Protein AF-H8MVR6-F1 (afdb_monomer_lite)

Structure (mmCIF, N/CA/C/O backbone):
data_AF-H8MVR6-F1
#
_entry.id   AF-H8MVR6-F1
#
loop_
_atom_site.group_PDB
_atom_site.id
_atom_site.type_symbol
_atom_site.label_atom_id
_atom_site.label_alt_id
_atom_site.label_comp_id
_atom_site.label_asym_id
_atom_site.label_entity_id
_atom_site.label_seq_id
_atom_site.pdbx_PDB_ins_code
_atom_site.Cartn_x
_atom_site.Cartn_y
_atom_site.Cartn_z
_atom_site.occupancy
_atom_site.B_iso_or_equiv
_atom_site.auth_seq_id
_atom_site.auth_comp_id
_atom_site.auth_asym_id
_atom_site.auth_atom_id
_atom_site.pdbx_PDB_model_num
ATOM 1 N N . MET A 1 1 ? 28.615 -10.828 -17.571 1.00 52.53 1 MET A N 1
ATOM 2 C CA . MET A 1 1 ? 27.612 -10.992 -18.644 1.00 52.53 1 MET A CA 1
ATOM 3 C C . MET A 1 1 ? 26.548 -9.931 -18.448 1.00 52.53 1 MET A C 1
ATOM 5 O O . MET A 1 1 ? 25.977 -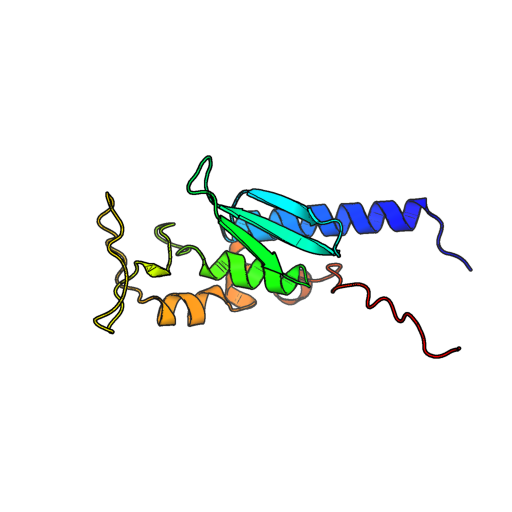9.884 -17.367 1.00 52.53 1 MET A O 1
ATOM 9 N N . ALA A 1 2 ? 26.355 -9.041 -19.424 1.00 63.47 2 ALA A N 1
ATOM 10 C CA . ALA A 1 2 ? 25.290 -8.044 -19.367 1.00 63.47 2 ALA A CA 1
ATOM 11 C C . ALA A 1 2 ? 23.937 -8.755 -19.479 1.00 63.47 2 ALA A C 1
ATOM 13 O O . ALA A 1 2 ? 23.758 -9.631 -20.324 1.00 63.47 2 ALA A O 1
ATOM 14 N N . GLU A 1 3 ? 23.006 -8.417 -18.598 1.00 71.94 3 GLU A N 1
ATOM 15 C CA . GLU A 1 3 ? 21.644 -8.917 -18.694 1.00 71.94 3 GLU A CA 1
ATOM 16 C C . GLU A 1 3 ? 20.993 -8.388 -19.975 1.00 71.94 3 GLU A C 1
ATOM 18 O O . GLU A 1 3 ? 21.086 -7.198 -20.273 1.00 71.94 3 GLU A O 1
ATOM 23 N N . SER A 1 4 ? 20.342 -9.258 -20.749 1.00 87.38 4 SER A N 1
ATOM 24 C CA . SER A 1 4 ? 19.655 -8.810 -21.960 1.00 87.38 4 SER A CA 1
ATOM 25 C C . SER A 1 4 ? 18.525 -7.842 -21.601 1.00 87.38 4 SER A C 1
ATOM 27 O O . SER A 1 4 ? 17.794 -8.086 -20.638 1.00 87.38 4 SER A O 1
ATOM 29 N N . ILE A 1 5 ? 18.296 -6.841 -22.446 1.00 85.00 5 ILE A N 1
ATOM 30 C CA . ILE A 1 5 ? 17.217 -5.852 -22.292 1.00 85.00 5 ILE A CA 1
ATOM 31 C C . ILE A 1 5 ? 15.841 -6.522 -22.099 1.00 85.00 5 ILE A C 1
ATOM 33 O O . ILE A 1 5 ? 15.040 -6.059 -21.294 1.00 85.00 5 ILE A O 1
ATOM 37 N N . TRP A 1 6 ? 15.583 -7.657 -22.756 1.00 85.25 6 TRP A N 1
ATOM 38 C CA . TRP A 1 6 ? 14.328 -8.408 -22.614 1.00 85.25 6 TRP A CA 1
ATOM 39 C C . TRP A 1 6 ? 14.090 -8.927 -21.192 1.00 85.25 6 TRP A C 1
ATOM 41 O O . TRP A 1 6 ? 13.056 -8.635 -20.603 1.00 85.25 6 TRP A O 1
ATOM 51 N N . HIS A 1 7 ? 15.087 -9.578 -20.586 1.00 85.88 7 HIS A N 1
ATOM 52 C CA . HIS A 1 7 ? 15.023 -9.989 -19.179 1.00 85.88 7 HIS A CA 1
ATOM 53 C C . HIS A 1 7 ? 14.815 -8.801 -18.224 1.00 85.88 7 HIS A C 1
ATOM 55 O O . HIS A 1 7 ? 14.102 -8.922 -17.226 1.00 85.88 7 HIS A O 1
ATOM 61 N N . GLN A 1 8 ? 15.385 -7.629 -18.524 1.00 84.50 8 GLN A N 1
ATOM 62 C CA . GLN A 1 8 ? 15.139 -6.429 -17.721 1.00 84.50 8 GLN A CA 1
ATOM 63 C C . GLN A 1 8 ? 13.677 -5.976 -17.821 1.00 84.50 8 GLN A C 1
ATOM 65 O O . GLN A 1 8 ? 13.044 -5.753 -16.787 1.00 84.50 8 GLN A O 1
ATOM 70 N N . LEU A 1 9 ? 13.130 -5.908 -19.039 1.00 86.75 9 LEU A N 1
ATOM 71 C CA . LEU A 1 9 ? 11.733 -5.544 -19.285 1.00 86.75 9 LEU A CA 1
ATOM 72 C C . LEU A 1 9 ? 10.760 -6.522 -18.619 1.00 86.75 9 LEU A C 1
ATOM 74 O O . LEU A 1 9 ? 9.850 -6.082 -17.916 1.00 86.75 9 LEU A O 1
ATOM 78 N N . ASP A 1 10 ? 10.983 -7.828 -18.759 1.00 88.12 10 ASP A N 1
ATOM 79 C CA . ASP A 1 10 ? 10.129 -8.860 -18.161 1.00 88.12 10 ASP A CA 1
ATOM 80 C C . ASP A 1 10 ? 10.062 -8.725 -16.638 1.00 88.12 10 ASP A C 1
ATOM 82 O O . ASP A 1 10 ? 8.986 -8.800 -16.038 1.00 88.12 10 ASP A O 1
ATOM 86 N N . ARG A 1 11 ? 11.199 -8.439 -15.991 1.00 86.38 11 ARG A N 1
ATOM 87 C CA . ARG A 1 11 ? 11.232 -8.188 -14.544 1.00 86.38 11 ARG A CA 1
ATOM 88 C C . ARG A 1 11 ? 10.481 -6.920 -14.156 1.00 86.38 11 ARG A C 1
ATOM 90 O O . ARG A 1 11 ? 9.734 -6.953 -13.182 1.00 86.38 11 ARG A O 1
ATOM 97 N N . MET A 1 12 ? 10.645 -5.824 -14.899 1.00 87.31 12 MET A N 1
ATOM 98 C CA . MET A 1 12 ? 9.922 -4.575 -14.626 1.00 87.31 12 MET A CA 1
ATOM 99 C C . MET A 1 12 ? 8.407 -4.762 -14.764 1.00 87.31 12 MET A C 1
ATOM 101 O O . MET A 1 12 ? 7.634 -4.249 -13.951 1.00 87.31 12 MET A O 1
ATOM 105 N N . VAL A 1 13 ? 7.969 -5.530 -15.765 1.00 90.50 13 VAL A N 1
ATOM 106 C CA . VAL A 1 13 ? 6.557 -5.881 -15.958 1.00 90.50 13 VAL A CA 1
ATOM 107 C C . VAL A 1 13 ? 6.055 -6.755 -14.809 1.00 90.50 13 VAL A C 1
ATOM 109 O O . VAL A 1 13 ? 4.993 -6.469 -14.249 1.00 90.50 13 VAL A O 1
ATOM 112 N N . ALA A 1 14 ? 6.814 -7.778 -14.412 1.00 91.00 14 ALA A N 1
ATOM 113 C CA . ALA A 1 14 ? 6.457 -8.645 -13.293 1.00 91.00 14 ALA A CA 1
ATOM 114 C C . ALA A 1 14 ? 6.315 -7.853 -11.982 1.00 91.00 14 ALA A C 1
ATOM 116 O O . ALA A 1 14 ? 5.320 -8.008 -11.268 1.00 91.00 14 ALA A O 1
ATOM 117 N N . GLU A 1 15 ? 7.253 -6.946 -11.702 1.00 91.50 15 GLU A N 1
ATOM 118 C CA . GLU A 1 15 ? 7.203 -6.051 -10.547 1.00 91.50 15 GLU A CA 1
ATOM 119 C C . GLU A 1 15 ? 5.960 -5.151 -10.595 1.00 91.50 15 GLU A C 1
ATOM 121 O O . GLU A 1 15 ? 5.188 -5.093 -9.634 1.00 91.50 15 GLU A O 1
ATOM 126 N N . TYR A 1 16 ? 5.705 -4.502 -11.734 1.00 92.75 16 TYR A N 1
ATOM 127 C CA . TYR A 1 16 ? 4.527 -3.659 -11.926 1.00 92.75 16 TYR A CA 1
ATOM 128 C C . TYR A 1 16 ? 3.222 -4.424 -11.658 1.00 92.75 16 TYR A C 1
ATOM 130 O O . TYR A 1 16 ? 2.338 -3.934 -10.946 1.00 92.75 16 TYR A O 1
ATOM 138 N N . LEU A 1 17 ? 3.083 -5.632 -12.216 1.00 94.06 17 LEU A N 1
ATOM 139 C CA . LEU A 1 17 ? 1.890 -6.465 -12.056 1.00 94.06 17 LEU A CA 1
ATOM 140 C C . LEU A 1 17 ? 1.717 -6.945 -10.614 1.00 94.06 17 LEU A C 1
ATOM 142 O O . LEU A 1 17 ? 0.592 -6.941 -10.098 1.00 94.06 17 LEU A O 1
ATOM 146 N N . LYS A 1 18 ? 2.814 -7.297 -9.939 1.00 93.88 18 LYS A N 1
ATOM 147 C CA . LYS A 1 18 ? 2.797 -7.673 -8.524 1.00 93.88 18 LYS A CA 1
ATOM 148 C C . LYS A 1 18 ? 2.310 -6.504 -7.671 1.00 93.88 18 LYS A C 1
ATOM 150 O O . LYS A 1 18 ? 1.309 -6.649 -6.975 1.00 93.88 18 LYS A O 1
ATOM 155 N N . VAL A 1 19 ? 2.915 -5.323 -7.798 1.00 94.38 19 VAL A N 1
ATOM 156 C CA . VAL A 1 19 ? 2.536 -4.122 -7.026 1.00 94.38 19 VAL A CA 1
ATOM 157 C C . VAL A 1 19 ? 1.081 -3.730 -7.280 1.00 94.38 19 VAL A C 1
ATOM 159 O O . VAL A 1 19 ? 0.330 -3.461 -6.342 1.00 94.38 19 VAL A O 1
ATOM 162 N N . LYS A 1 20 ? 0.636 -3.777 -8.541 1.00 95.62 20 LYS A N 1
ATOM 163 C CA . LYS A 1 20 ? -0.770 -3.558 -8.911 1.00 95.62 20 LYS A CA 1
ATOM 164 C C . LYS A 1 20 ? -1.717 -4.516 -8.187 1.00 95.62 20 LYS A C 1
ATOM 166 O O . LYS A 1 20 ? -2.800 -4.103 -7.771 1.00 95.62 20 LYS A O 1
ATOM 171 N N . THR A 1 21 ? -1.327 -5.782 -8.062 1.00 94.94 21 THR A N 1
ATOM 172 C CA . THR A 1 21 ? -2.113 -6.822 -7.386 1.00 94.94 21 THR A CA 1
ATOM 173 C C . THR A 1 21 ? -2.183 -6.563 -5.885 1.00 94.94 21 THR A C 1
ATOM 175 O O . THR A 1 21 ? -3.280 -6.547 -5.328 1.00 94.94 21 THR A O 1
ATOM 178 N N . LEU A 1 22 ? -1.051 -6.242 -5.251 1.00 95.00 22 LEU A N 1
ATOM 179 C CA . LEU A 1 22 ? -0.999 -5.909 -3.824 1.00 95.00 22 LEU A CA 1
ATOM 180 C C . LEU A 1 22 ? -1.845 -4.675 -3.489 1.00 95.00 22 LEU A C 1
ATOM 182 O O . LEU A 1 22 ? -2.638 -4.697 -2.552 1.00 95.00 22 LEU A O 1
ATOM 186 N N . LEU A 1 23 ? -1.756 -3.618 -4.302 1.00 95.00 23 LEU A N 1
ATOM 187 C CA . LEU A 1 23 ? -2.569 -2.414 -4.116 1.00 95.00 23 LEU A CA 1
ATOM 188 C C . LEU A 1 23 ? -4.067 -2.698 -4.254 1.00 95.00 23 LEU A C 1
ATOM 190 O O . LEU A 1 23 ? -4.866 -2.135 -3.511 1.00 95.00 23 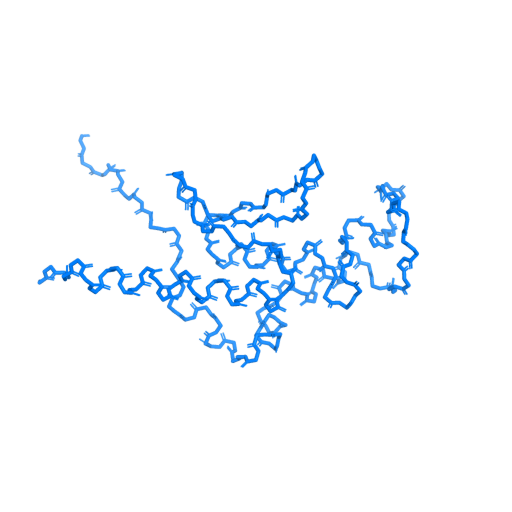LEU A O 1
ATOM 194 N N . ARG A 1 24 ? -4.472 -3.582 -5.171 1.00 93.00 24 ARG A N 1
ATOM 195 C CA . ARG A 1 24 ? -5.879 -3.998 -5.286 1.00 93.00 24 ARG A CA 1
ATOM 196 C C . ARG A 1 24 ? -6.345 -4.762 -4.048 1.00 93.00 24 ARG A C 1
ATOM 198 O O . ARG A 1 24 ? -7.422 -4.453 -3.539 1.00 93.00 24 ARG A O 1
ATOM 205 N N . ALA A 1 25 ? -5.533 -5.691 -3.546 1.00 92.94 25 ALA A N 1
ATOM 206 C CA . ALA A 1 25 ? -5.842 -6.498 -2.365 1.00 92.94 25 ALA A CA 1
ATOM 207 C C . ALA A 1 25 ? -6.144 -5.639 -1.120 1.00 92.94 25 ALA A C 1
ATOM 209 O O . ALA A 1 25 ? -7.115 -5.883 -0.395 1.00 92.94 25 ALA A O 1
ATOM 210 N N . VAL A 1 26 ? -5.373 -4.564 -0.927 1.00 92.38 26 VAL A N 1
ATOM 211 C CA . VAL A 1 26 ? -5.535 -3.630 0.201 1.00 92.38 26 VAL A CA 1
ATOM 212 C C . VAL A 1 26 ? -6.520 -2.484 -0.070 1.00 92.38 26 VAL A C 1
ATOM 214 O O . VAL A 1 26 ? -6.597 -1.542 0.710 1.00 92.38 26 VAL A O 1
ATOM 217 N N . ARG A 1 27 ? -7.281 -2.527 -1.177 1.00 86.88 27 ARG A N 1
ATOM 218 C CA . ARG A 1 27 ? -8.190 -1.441 -1.617 1.00 86.88 27 ARG A CA 1
ATOM 219 C C . ARG A 1 27 ? -7.474 -0.090 -1.797 1.00 86.88 27 ARG A C 1
ATOM 221 O O . ARG A 1 27 ? -8.075 0.977 -1.662 1.00 86.88 27 ARG A O 1
ATOM 228 N N . GLY A 1 28 ? -6.200 -0.144 -2.170 1.00 80.75 28 GLY A N 1
ATOM 229 C CA . GLY A 1 28 ? -5.244 0.954 -2.218 1.00 80.75 28 GLY A CA 1
ATOM 230 C C . GLY A 1 28 ? -5.412 1.960 -3.356 1.00 80.75 28 GLY A C 1
ATOM 231 O O . GLY A 1 28 ? -4.472 2.689 -3.624 1.00 80.75 28 GLY A O 1
ATOM 232 N N . GLY A 1 29 ? -6.568 2.034 -4.025 1.00 87.50 29 GLY A N 1
ATOM 233 C CA . GLY A 1 29 ? -6.832 2.995 -5.106 1.00 87.50 29 GLY A CA 1
ATOM 234 C C . GLY A 1 29 ? -6.401 2.525 -6.504 1.00 87.50 29 GLY A C 1
ATOM 235 O O . GLY A 1 29 ? -6.111 1.351 -6.738 1.00 87.50 29 GLY A O 1
ATOM 236 N N . ARG A 1 30 ? -6.413 3.438 -7.486 1.00 92.12 30 ARG A N 1
ATOM 237 C CA . ARG A 1 30 ? -6.055 3.138 -8.883 1.00 92.12 30 ARG A CA 1
ATOM 238 C C . ARG A 1 30 ? -4.556 3.298 -9.083 1.00 92.12 30 ARG A C 1
ATOM 240 O O . ARG A 1 30 ? -4.068 4.424 -9.181 1.00 92.12 30 ARG A O 1
ATOM 247 N N . PHE A 1 31 ? -3.843 2.177 -9.156 1.00 95.62 31 PHE A N 1
ATOM 248 C CA . PHE A 1 31 ? -2.398 2.157 -9.373 1.00 95.62 31 PHE A CA 1
ATOM 249 C C . PHE A 1 31 ? -2.010 2.774 -10.725 1.00 95.62 31 PHE A C 1
ATOM 251 O O . PHE A 1 31 ? -2.691 2.546 -11.731 1.00 95.62 31 PHE A O 1
ATOM 258 N N . ARG A 1 32 ? -0.936 3.574 -10.742 1.00 94.00 32 ARG A N 1
ATOM 259 C CA . ARG A 1 32 ? -0.511 4.350 -11.915 1.00 94.00 32 ARG A CA 1
ATOM 260 C C . ARG A 1 32 ? 0.926 4.093 -12.371 1.00 94.00 32 ARG A C 1
ATOM 262 O O . ARG A 1 32 ? 1.306 4.635 -13.401 1.00 94.00 32 ARG A O 1
ATOM 269 N N . GLY A 1 33 ? 1.688 3.248 -11.681 1.00 91.75 33 GLY A N 1
ATOM 270 C CA . GLY A 1 33 ? 3.082 2.966 -12.035 1.00 91.75 33 GLY A CA 1
ATOM 271 C C . GLY A 1 33 ? 4.082 3.829 -11.271 1.00 91.75 33 GLY A C 1
ATOM 272 O O . GLY A 1 33 ? 3.825 4.235 -10.135 1.00 91.75 33 GLY A O 1
ATOM 273 N N . ARG A 1 34 ? 5.216 4.099 -11.922 1.00 90.31 34 ARG A N 1
ATOM 274 C CA . ARG A 1 34 ? 6.252 5.039 -11.476 1.00 90.31 34 ARG A CA 1
ATOM 275 C C . ARG A 1 34 ? 6.093 6.380 -12.202 1.00 90.31 34 ARG A C 1
ATOM 277 O O . ARG A 1 34 ? 5.680 6.417 -13.360 1.00 90.31 34 ARG A O 1
ATOM 284 N N . LYS A 1 35 ? 6.381 7.482 -11.515 1.00 89.06 35 LYS A N 1
ATOM 285 C CA . LYS A 1 35 ? 6.529 8.820 -12.106 1.00 89.06 35 LYS A CA 1
ATOM 286 C C . LYS A 1 35 ? 7.933 8.986 -12.715 1.00 89.06 35 LYS A C 1
ATOM 288 O O . LYS A 1 35 ? 8.820 8.205 -12.379 1.00 89.06 35 LYS A O 1
ATOM 293 N N . PRO A 1 36 ? 8.164 10.025 -13.547 1.00 86.12 36 PRO A N 1
ATOM 294 C CA . PRO A 1 36 ? 9.493 10.324 -14.093 1.00 86.12 36 PRO A CA 1
ATOM 295 C C . PRO A 1 36 ? 10.577 10.526 -13.026 1.00 86.12 36 PRO A C 1
ATOM 297 O O . PRO A 1 36 ? 11.729 10.198 -13.254 1.00 86.12 36 PRO A O 1
ATOM 300 N N . ASN A 1 37 ? 10.201 10.998 -11.834 1.00 85.25 37 ASN A N 1
ATOM 301 C CA . ASN A 1 37 ? 11.100 11.151 -10.686 1.00 85.25 37 ASN A CA 1
ATOM 302 C C . ASN A 1 37 ? 11.358 9.838 -9.914 1.00 85.25 37 ASN A C 1
ATOM 304 O O . ASN A 1 37 ? 11.736 9.880 -8.748 1.00 85.25 37 ASN A O 1
ATOM 308 N N . GLY A 1 38 ? 11.043 8.683 -10.502 1.00 86.19 38 GLY A N 1
ATOM 309 C CA . GLY A 1 38 ? 11.235 7.362 -9.901 1.00 86.19 38 GLY A CA 1
ATOM 310 C C . GLY A 1 38 ? 10.182 6.942 -8.869 1.00 86.19 38 GLY A C 1
ATOM 311 O O . GLY A 1 38 ? 10.063 5.749 -8.590 1.00 86.19 38 GLY A O 1
ATOM 312 N N . LYS A 1 39 ? 9.362 7.865 -8.342 1.00 91.56 39 LYS A N 1
ATOM 313 C CA . LYS A 1 39 ? 8.400 7.549 -7.272 1.00 91.56 39 LYS A CA 1
ATOM 314 C C . LYS A 1 39 ? 7.246 6.683 -7.764 1.00 91.56 39 LYS A C 1
ATOM 316 O O . LYS A 1 39 ? 6.611 6.976 -8.780 1.00 91.56 39 LYS A O 1
ATOM 321 N N . TRP A 1 40 ? 6.906 5.660 -6.991 1.00 94.12 40 TRP A N 1
ATOM 322 C CA . TRP A 1 40 ? 5.697 4.868 -7.183 1.00 94.12 40 TRP A CA 1
ATOM 323 C C . TRP A 1 40 ? 4.480 5.660 -6.733 1.00 94.12 40 TRP A C 1
ATOM 325 O O . TRP A 1 40 ? 4.541 6.398 -5.748 1.00 94.12 40 TRP A O 1
ATOM 335 N N . TRP A 1 41 ? 3.358 5.511 -7.440 1.00 95.25 41 TRP A N 1
ATOM 336 C CA . TRP A 1 41 ? 2.163 6.253 -7.065 1.00 95.25 41 TRP A CA 1
ATOM 337 C C . TRP A 1 41 ? 0.839 5.559 -7.349 1.00 95.25 41 TRP A C 1
ATOM 339 O O . TRP A 1 41 ? 0.672 4.746 -8.267 1.00 95.25 41 TRP A O 1
ATOM 349 N N . VAL A 1 42 ? -0.139 5.937 -6.533 1.00 95.62 42 VAL A N 1
ATOM 350 C CA . VAL A 1 42 ? -1.517 5.482 -6.629 1.00 95.62 42 VAL A CA 1
ATOM 351 C C . VAL A 1 42 ? -2.472 6.653 -6.450 1.00 95.62 42 VAL A C 1
ATOM 353 O O . VAL A 1 42 ? -2.226 7.547 -5.644 1.00 95.62 42 VAL A O 1
ATOM 356 N N . ARG A 1 43 ? -3.563 6.655 -7.219 1.00 93.19 43 ARG A N 1
ATOM 357 C CA . ARG A 1 43 ? -4.584 7.704 -7.163 1.00 93.19 43 ARG A CA 1
ATOM 358 C C . ARG A 1 43 ? -5.837 7.206 -6.459 1.00 93.19 43 ARG A C 1
ATOM 360 O O . ARG A 1 43 ? -6.437 6.214 -6.881 1.00 93.19 43 ARG A O 1
ATOM 367 N N . PHE A 1 44 ? -6.282 7.941 -5.451 1.00 88.75 44 PHE A N 1
ATOM 368 C CA . PHE A 1 44 ? -7.568 7.745 -4.797 1.00 88.75 44 PHE A CA 1
ATOM 369 C C . PHE A 1 44 ? -8.592 8.757 -5.298 1.00 88.75 44 PHE A C 1
ATOM 371 O O . PHE A 1 44 ? -8.342 9.957 -5.284 1.00 88.75 44 PHE A O 1
ATOM 378 N N . GLY A 1 45 ? -9.771 8.270 -5.686 1.00 83.94 45 GLY A N 1
ATOM 379 C CA . GLY A 1 45 ? -10.862 9.115 -6.174 1.00 83.94 45 GLY A CA 1
ATOM 380 C C . GLY A 1 45 ? -10.680 9.593 -7.618 1.00 83.94 45 GLY A C 1
ATOM 381 O O . GLY A 1 45 ? -9.839 9.095 -8.371 1.00 83.94 45 GLY A O 1
ATOM 382 N N . SER A 1 46 ? -11.521 10.548 -8.005 1.00 81.31 46 SER A N 1
ATOM 383 C CA . SER A 1 46 ? -11.600 11.126 -9.347 1.00 81.31 46 SER A CA 1
ATOM 384 C C . SER A 1 46 ? -11.886 12.628 -9.277 1.00 81.31 46 SER A C 1
ATOM 386 O O . SER A 1 46 ? -12.449 13.116 -8.298 1.00 81.31 46 SER A O 1
ATOM 388 N N . GLY A 1 47 ? -11.521 13.359 -10.332 1.00 82.12 47 GLY A N 1
ATOM 389 C CA . GLY A 1 47 ? -11.780 14.797 -10.435 1.00 82.12 47 GLY A CA 1
ATOM 390 C C . GLY A 1 47 ? -10.970 15.634 -9.440 1.00 82.12 47 GLY A C 1
ATOM 391 O O . GLY A 1 47 ? -9.836 15.292 -9.112 1.00 82.12 47 GLY A O 1
ATOM 392 N N . ARG A 1 48 ? -11.562 16.737 -8.965 1.00 76.69 48 ARG A N 1
ATOM 393 C CA . ARG A 1 48 ? -10.900 17.741 -8.106 1.00 76.69 48 ARG A CA 1
ATOM 394 C C . ARG A 1 48 ? -10.540 17.238 -6.702 1.00 76.69 48 ARG A C 1
ATOM 396 O O . ARG A 1 48 ? -9.685 17.824 -6.060 1.00 76.69 48 ARG A O 1
ATOM 403 N N . MET A 1 49 ? -11.161 16.149 -6.249 1.00 76.88 49 MET A N 1
ATOM 404 C CA . MET A 1 49 ? -10.928 15.553 -4.924 1.00 76.88 49 MET A CA 1
ATOM 405 C C . MET A 1 49 ? -9.961 14.361 -4.976 1.00 76.88 49 MET A C 1
ATOM 407 O O . MET A 1 49 ? -9.868 13.593 -4.013 1.00 76.88 49 MET A O 1
ATOM 411 N N . ALA A 1 50 ? -9.298 14.150 -6.119 1.00 84.06 50 ALA A N 1
ATOM 412 C CA . ALA A 1 50 ? -8.337 13.073 -6.273 1.00 84.06 50 ALA A CA 1
ATOM 413 C C . ALA A 1 50 ? -7.085 13.339 -5.428 1.00 84.06 50 ALA A C 1
ATOM 415 O O . ALA A 1 50 ? -6.535 14.436 -5.447 1.00 84.06 50 ALA A O 1
ATOM 416 N N . VAL A 1 51 ? -6.624 12.310 -4.720 1.00 88.44 51 VAL A N 1
ATOM 417 C CA . VAL A 1 51 ? -5.397 12.361 -3.917 1.00 88.44 51 VAL A CA 1
ATOM 418 C C . VAL A 1 51 ? -4.411 11.352 -4.478 1.00 88.44 51 VAL A C 1
ATOM 420 O O . VAL A 1 51 ? -4.748 10.177 -4.644 1.00 88.44 51 VAL A O 1
ATOM 423 N N . ASP A 1 52 ? -3.197 11.814 -4.759 1.00 92.56 52 ASP A N 1
ATOM 424 C CA . ASP A 1 52 ? -2.099 10.970 -5.215 1.00 92.56 52 ASP A CA 1
ATOM 425 C C . ASP A 1 52 ? -1.202 10.635 -4.018 1.00 92.56 52 ASP A C 1
ATOM 427 O O . ASP A 1 52 ? -0.613 11.528 -3.412 1.00 92.56 52 ASP A O 1
ATOM 431 N N . LEU A 1 53 ? -1.090 9.349 -3.677 1.00 92.88 53 LEU A N 1
ATOM 432 C CA . LEU A 1 53 ? -0.074 8.881 -2.736 1.00 92.88 53 LEU A CA 1
ATOM 433 C C . LEU A 1 53 ? 1.186 8.515 -3.508 1.00 92.88 53 LEU A C 1
ATOM 435 O O . LEU A 1 53 ? 1.120 7.806 -4.513 1.00 92.88 53 LEU A O 1
ATOM 439 N N . LEU A 1 54 ? 2.316 9.002 -3.010 1.00 93.56 54 LEU A N 1
ATOM 440 C CA . LEU A 1 54 ? 3.647 8.804 -3.567 1.00 93.56 54 LEU A CA 1
ATOM 441 C C . LEU A 1 54 ? 4.498 8.039 -2.553 1.00 93.56 54 LEU A C 1
ATOM 443 O O . LEU A 1 54 ? 4.360 8.254 -1.346 1.00 93.56 54 LEU A O 1
ATOM 447 N N . ALA A 1 55 ? 5.380 7.180 -3.040 1.00 92.94 55 ALA A N 1
ATOM 448 C CA . ALA A 1 55 ? 6.376 6.499 -2.226 1.00 92.94 55 ALA A CA 1
ATOM 449 C C . ALA A 1 55 ? 7.632 6.215 -3.049 1.00 92.94 55 ALA A C 1
ATOM 451 O O . ALA A 1 55 ? 7.562 6.095 -4.276 1.00 92.94 55 ALA A O 1
ATOM 452 N N . ASP A 1 56 ? 8.765 6.103 -2.368 1.00 90.94 56 ASP A N 1
ATOM 453 C CA . ASP A 1 56 ? 10.046 5.868 -3.031 1.00 90.94 56 ASP A CA 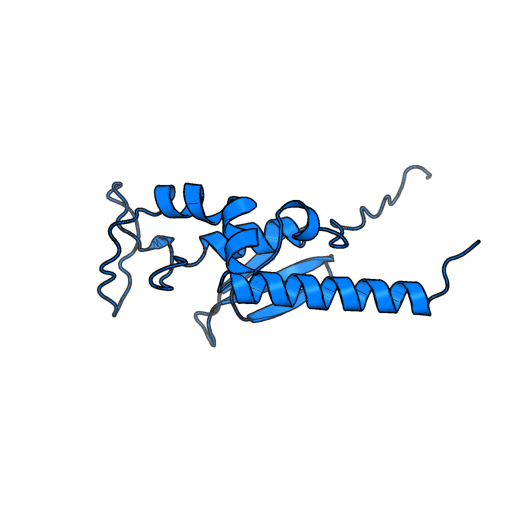1
ATOM 454 C C . ASP A 1 56 ? 10.222 4.378 -3.341 1.00 90.94 56 ASP A C 1
ATOM 456 O O . ASP A 1 56 ? 10.800 4.018 -4.365 1.00 90.94 56 ASP A O 1
ATOM 460 N N . SER A 1 57 ? 9.613 3.505 -2.531 1.00 90.88 57 SER A N 1
ATOM 461 C CA . SER A 1 57 ? 9.548 2.067 -2.789 1.00 90.88 57 SER A CA 1
ATOM 462 C C . SER A 1 57 ? 8.116 1.569 -3.044 1.00 90.88 57 SER A C 1
ATOM 464 O O . SER A 1 57 ? 7.142 2.132 -2.529 1.00 90.88 57 SER A O 1
ATOM 466 N N . PRO A 1 58 ? 7.959 0.475 -3.809 1.00 91.56 58 PRO A N 1
ATOM 467 C CA . PRO A 1 58 ? 6.656 -0.147 -3.995 1.00 91.56 58 PRO A CA 1
ATOM 468 C C . PRO A 1 58 ? 6.098 -0.749 -2.698 1.00 91.56 58 PRO A C 1
ATOM 470 O O . PRO A 1 58 ? 4.887 -0.711 -2.488 1.00 91.56 58 PRO A O 1
ATOM 473 N N . GLU A 1 59 ? 6.954 -1.259 -1.806 1.00 93.12 59 GLU A N 1
ATOM 474 C CA . GLU A 1 59 ? 6.537 -1.733 -0.480 1.00 93.12 59 GLU A CA 1
ATOM 475 C C . GLU A 1 59 ? 5.921 -0.599 0.348 1.00 93.12 59 GLU A C 1
ATOM 477 O O . GLU A 1 59 ? 4.802 -0.721 0.853 1.00 93.12 59 GLU A O 1
ATOM 482 N N . GLU A 1 60 ? 6.622 0.529 0.447 1.00 93.44 60 GLU A N 1
ATOM 483 C CA . GLU A 1 60 ? 6.134 1.709 1.155 1.00 93.44 60 GLU A CA 1
ATOM 484 C C . GLU A 1 60 ? 4.822 2.217 0.544 1.00 93.44 60 GLU A C 1
ATOM 486 O O . GLU A 1 60 ? 3.899 2.568 1.284 1.00 93.44 60 GLU A O 1
ATOM 491 N N . LEU A 1 61 ? 4.691 2.190 -0.791 1.00 95.00 61 LEU A N 1
ATOM 492 C CA . LEU A 1 61 ? 3.438 2.547 -1.456 1.00 95.00 61 LEU A CA 1
ATOM 493 C C . LEU A 1 61 ? 2.286 1.657 -0.982 1.00 95.00 61 LEU A C 1
ATOM 495 O O . LEU A 1 61 ? 1.219 2.172 -0.648 1.00 95.00 61 LEU A O 1
ATOM 499 N N . VAL A 1 62 ? 2.490 0.336 -0.952 1.00 94.81 62 VAL A N 1
ATOM 500 C CA . VAL A 1 62 ? 1.466 -0.626 -0.521 1.00 94.81 62 VAL A CA 1
ATOM 501 C C . VAL A 1 62 ? 1.091 -0.391 0.939 1.00 94.81 62 VAL A C 1
ATOM 503 O O . VAL A 1 62 ? -0.100 -0.328 1.237 1.00 94.81 62 VAL A O 1
ATOM 506 N N . ARG A 1 63 ? 2.063 -0.179 1.834 1.00 94.38 63 ARG A N 1
ATOM 507 C CA . ARG A 1 63 ? 1.796 0.096 3.257 1.00 94.38 63 ARG A CA 1
ATOM 508 C C . ARG A 1 63 ? 1.024 1.403 3.458 1.00 94.38 63 ARG A C 1
ATOM 510 O O . ARG A 1 63 ? 0.022 1.416 4.171 1.00 94.38 63 ARG A O 1
ATOM 517 N N . ARG A 1 64 ? 1.423 2.491 2.785 1.00 93.69 64 ARG A N 1
ATOM 518 C CA . ARG A 1 64 ? 0.710 3.784 2.829 1.00 93.69 64 ARG A CA 1
ATOM 519 C C . ARG A 1 64 ? -0.710 3.665 2.285 1.00 93.69 64 ARG A C 1
ATOM 521 O O . ARG A 1 64 ? -1.651 4.184 2.881 1.00 93.69 64 ARG A O 1
ATOM 528 N N . ALA A 1 65 ? -0.878 2.963 1.167 1.00 93.38 65 ALA A N 1
ATOM 529 C CA . ALA A 1 65 ? -2.182 2.749 0.557 1.00 93.38 65 ALA A CA 1
ATOM 530 C C . ALA A 1 65 ? -3.089 1.866 1.428 1.00 93.38 65 ALA A C 1
ATOM 532 O O . ALA A 1 65 ? -4.284 2.148 1.528 1.00 93.38 65 ALA A O 1
ATOM 533 N N . ALA A 1 66 ? -2.522 0.850 2.089 1.00 93.44 66 ALA A N 1
ATOM 534 C CA . ALA A 1 66 ? -3.239 -0.051 2.983 1.00 93.44 66 ALA A CA 1
ATOM 535 C C . ALA A 1 66 ? -3.865 0.684 4.166 1.00 93.44 66 ALA A C 1
ATOM 537 O O . ALA A 1 66 ? -4.964 0.331 4.561 1.00 93.44 66 ALA A O 1
ATOM 538 N N . VAL A 1 67 ? -3.220 1.721 4.706 1.00 92.06 67 VAL A N 1
ATOM 539 C CA . VAL A 1 67 ? -3.757 2.499 5.838 1.00 92.06 67 VAL A CA 1
ATOM 540 C C . VAL A 1 67 ? -4.521 3.754 5.416 1.00 92.06 67 VAL A C 1
ATOM 542 O O . VAL A 1 67 ? -5.060 4.451 6.270 1.00 92.06 67 VAL A O 1
ATOM 545 N N . TYR A 1 68 ? -4.593 4.074 4.121 1.00 89.00 68 TYR A N 1
ATOM 546 C CA . TYR A 1 68 ? -5.336 5.246 3.643 1.00 89.00 68 TYR A CA 1
ATOM 547 C C . TYR A 1 68 ? -6.854 5.038 3.714 1.00 89.00 68 TYR A C 1
ATOM 549 O O . TYR A 1 68 ? -7.617 5.982 3.945 1.00 89.00 68 TYR A O 1
ATOM 557 N N . ARG A 1 69 ? -7.306 3.790 3.538 1.00 85.25 69 ARG A N 1
ATOM 558 C CA . ARG A 1 69 ? -8.706 3.388 3.709 1.00 85.25 69 ARG A CA 1
ATOM 559 C C . ARG A 1 69 ? -8.833 2.260 4.716 1.00 85.25 69 ARG A C 1
ATOM 561 O O . ARG A 1 69 ? -7.998 1.364 4.761 1.00 85.25 69 ARG A O 1
ATOM 568 N N . CYS A 1 70 ? -9.905 2.274 5.495 1.00 83.12 70 CYS A N 1
ATOM 569 C CA . CYS A 1 70 ? -10.247 1.142 6.338 1.00 83.12 70 CYS A CA 1
ATOM 570 C C . CYS A 1 70 ? -10.508 -0.088 5.458 1.00 83.12 70 CYS A C 1
ATOM 572 O O . CYS A 1 70 ? -11.268 -0.029 4.490 1.00 83.12 70 CYS A O 1
ATOM 574 N N . GLY A 1 71 ? -9.871 -1.205 5.786 1.00 79.81 71 GLY A N 1
ATOM 575 C CA . GLY A 1 71 ? -9.999 -2.467 5.068 1.00 79.81 71 GLY A CA 1
ATOM 576 C C . GLY A 1 71 ? -11.395 -3.073 5.189 1.00 79.81 71 GLY A C 1
ATOM 577 O O . GLY A 1 71 ? -11.833 -3.760 4.268 1.00 79.81 71 GLY A O 1
ATOM 578 N N . GLU A 1 72 ? -12.107 -2.754 6.271 1.00 80.94 72 GLU A N 1
ATOM 579 C CA . GLU A 1 72 ? -13.464 -3.225 6.556 1.00 80.94 72 GLU A CA 1
ATOM 580 C C . GLU A 1 72 ? -14.499 -2.358 5.820 1.00 80.94 72 GLU A C 1
ATOM 582 O O . GLU A 1 72 ? -15.077 -2.792 4.822 1.00 80.94 72 GLU A O 1
ATOM 587 N N . CYS A 1 73 ? -14.678 -1.093 6.216 1.00 76.38 73 CYS A N 1
ATOM 588 C CA . CYS A 1 73 ? -15.721 -0.234 5.638 1.00 76.38 73 CYS A CA 1
ATOM 589 C C . CYS A 1 73 ? -15.310 0.515 4.355 1.00 76.38 73 CYS A C 1
ATOM 591 O O . CYS A 1 73 ? -16.165 1.000 3.621 1.00 76.38 73 CYS A O 1
ATOM 593 N N . GLY A 1 74 ? -14.016 0.610 4.031 1.00 76.94 74 GLY A N 1
ATOM 594 C CA . GLY A 1 74 ? -13.529 1.297 2.827 1.00 76.94 74 GLY A CA 1
ATOM 595 C C . GLY A 1 74 ? -13.457 2.828 2.918 1.00 76.94 74 GLY A C 1
ATOM 596 O O . GLY A 1 74 ? -13.068 3.465 1.934 1.00 76.94 74 GLY A O 1
ATOM 597 N N . HIS A 1 75 ? -13.796 3.428 4.063 1.00 79.12 75 HIS A N 1
ATOM 598 C CA . HIS A 1 75 ? -13.708 4.876 4.280 1.00 79.12 75 HIS A CA 1
ATOM 599 C C . HIS A 1 75 ? -12.281 5.362 4.495 1.00 79.12 75 HIS A C 1
ATOM 601 O O . HIS A 1 75 ? -11.399 4.590 4.865 1.00 79.12 75 HIS A O 1
ATOM 607 N N . LYS A 1 76 ? -12.056 6.662 4.264 1.00 80.50 76 LYS A N 1
ATOM 608 C CA . LYS A 1 76 ? -10.775 7.306 4.569 1.00 80.50 76 LYS A CA 1
ATOM 609 C C . LYS A 1 76 ? -10.509 7.209 6.068 1.00 80.50 76 LYS A C 1
ATOM 611 O O . LYS A 1 76 ? -11.356 7.586 6.872 1.00 80.50 76 LYS A O 1
ATOM 616 N N . THR A 1 77 ? -9.324 6.741 6.436 1.00 77.31 77 THR A N 1
ATOM 617 C CA . THR A 1 77 ? -8.968 6.504 7.843 1.00 77.31 77 THR A CA 1
ATOM 618 C C . THR A 1 77 ? -8.856 7.782 8.663 1.00 77.31 77 THR A C 1
ATOM 620 O O . THR A 1 77 ? -9.134 7.743 9.854 1.00 77.31 77 THR A O 1
ATOM 623 N N . GLN A 1 78 ? -8.551 8.915 8.023 1.00 71.31 78 GLN A N 1
ATOM 624 C CA . GLN A 1 78 ? -8.553 10.247 8.646 1.00 71.31 78 GLN A CA 1
ATOM 625 C C . GLN A 1 78 ? -9.899 10.613 9.295 1.00 71.31 78 GLN A C 1
ATOM 627 O O . GLN A 1 78 ? -9.915 11.378 10.243 1.00 71.31 78 GLN A O 1
ATOM 632 N N . GLY A 1 79 ? -11.021 10.059 8.817 1.00 59.97 79 GLY A N 1
ATOM 633 C CA . GLY A 1 79 ? -12.347 10.323 9.387 1.00 59.97 79 GLY A CA 1
ATOM 634 C C . GLY A 1 79 ? -12.870 9.247 10.343 1.00 59.97 79 GLY A C 1
ATOM 635 O O . GLY A 1 79 ? -14.030 9.310 10.749 1.00 59.97 79 GLY A O 1
ATOM 636 N N . HIS A 1 80 ? -12.072 8.224 10.671 1.00 65.94 80 HIS A N 1
ATOM 637 C CA . HIS A 1 80 ? -12.443 7.248 11.702 1.00 65.94 80 HIS A CA 1
ATOM 638 C C . HIS A 1 80 ? -12.304 7.869 13.083 1.00 65.94 80 HIS A C 1
ATOM 640 O O . HIS A 1 80 ? -11.326 8.573 13.290 1.00 65.94 80 HIS A O 1
ATOM 646 N N . ARG A 1 81 ? -13.237 7.562 14.009 1.00 57.12 81 ARG A N 1
ATOM 647 C CA . ARG A 1 81 ? -13.329 8.106 15.384 1.00 57.12 81 ARG A CA 1
ATOM 648 C C . ARG A 1 81 ? -11.943 8.415 15.965 1.00 57.12 81 ARG A C 1
ATOM 650 O O . ARG A 1 81 ? -11.295 7.557 16.567 1.00 57.12 81 ARG A O 1
ATOM 657 N N . LEU A 1 82 ? -11.491 9.648 15.767 1.00 52.56 82 LEU A N 1
ATOM 658 C CA . LEU A 1 82 ? -10.325 10.196 16.427 1.00 52.56 82 LEU A CA 1
ATOM 659 C C . LEU A 1 82 ? -10.761 10.389 17.878 1.00 52.56 82 LEU A C 1
ATOM 661 O O . LEU A 1 82 ? -11.701 11.125 18.159 1.00 52.56 82 LEU A O 1
ATOM 665 N N . LYS A 1 83 ? -10.100 9.729 18.831 1.00 45.66 83 LYS A N 1
ATOM 666 C CA . LYS A 1 83 ? -10.217 10.107 20.252 1.00 45.66 83 LYS A CA 1
ATOM 667 C C . LYS A 1 83 ? -9.486 11.432 20.557 1.00 45.66 83 LYS A C 1
ATOM 669 O O . LYS A 1 83 ? -9.266 11.747 21.720 1.00 45.66 83 LYS A O 1
ATOM 674 N N . ALA A 1 84 ? -9.127 12.209 19.535 1.00 38.12 84 ALA A N 1
ATOM 675 C CA . ALA A 1 84 ? -8.605 13.563 19.632 1.00 38.12 84 ALA A CA 1
ATOM 676 C C . ALA A 1 84 ? -9.581 14.495 18.902 1.00 38.12 84 ALA A C 1
ATOM 678 O O . ALA A 1 84 ? -10.036 14.177 17.808 1.00 38.12 84 ALA A O 1
ATOM 679 N N . LYS A 1 85 ? -9.949 15.606 19.543 1.00 39.62 85 LYS A N 1
ATOM 680 C CA . LYS A 1 85 ? -11.013 16.539 19.131 1.00 39.62 85 LYS A CA 1
ATOM 681 C C . LYS A 1 85 ? -10.768 17.281 17.807 1.00 39.62 85 LYS A C 1
ATOM 683 O O . LYS A 1 85 ? -11.645 18.030 17.391 1.00 39.62 85 LYS A O 1
ATOM 688 N N . ASP A 1 86 ? -9.651 17.040 17.137 1.00 40.47 86 ASP A N 1
ATOM 689 C CA . ASP A 1 86 ? -9.263 17.732 15.917 1.00 40.47 86 ASP A CA 1
ATOM 690 C C . ASP A 1 86 ? -9.138 16.723 14.774 1.00 40.47 86 ASP A C 1
ATOM 692 O O . ASP A 1 86 ? -8.209 15.925 14.755 1.00 40.47 86 ASP A O 1
ATOM 696 N N . GLU A 1 87 ? -10.121 16.731 13.869 1.00 37.12 87 GLU A N 1
ATOM 697 C CA . GLU A 1 87 ? -9.971 16.655 12.403 1.00 37.12 87 GLU A CA 1
ATOM 698 C C . GLU A 1 87 ? -11.183 16.004 11.701 1.00 37.12 87 GLU A C 1
ATOM 700 O O . GLU A 1 87 ? -11.523 14.837 11.864 1.00 37.12 87 GLU A O 1
ATOM 705 N N . VAL A 1 88 ? -11.816 16.839 10.872 1.00 42.38 88 VAL A N 1
ATOM 706 C CA . VAL A 1 88 ? -12.539 16.560 9.622 1.00 42.38 88 VAL A CA 1
ATOM 707 C C . VAL A 1 88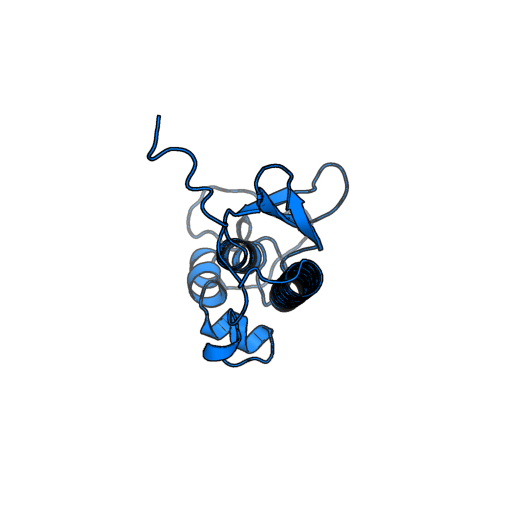 ? -13.600 15.445 9.631 1.00 42.38 88 VAL A C 1
ATOM 709 O O . VAL A 1 88 ? -13.367 14.271 9.349 1.00 42.38 88 VAL A O 1
ATOM 712 N N . PHE A 1 89 ? -14.841 15.908 9.795 1.00 39.25 89 PHE A N 1
ATOM 713 C CA . PHE A 1 89 ? -16.089 15.275 9.366 1.00 39.25 89 PHE A CA 1
ATOM 714 C C . PHE A 1 89 ? -15.943 14.558 8.006 1.00 39.25 89 PHE A C 1
ATOM 716 O O . PHE A 1 89 ? -15.493 15.163 7.035 1.00 39.25 89 PHE A O 1
ATOM 723 N N . CYS A 1 90 ? -16.357 13.290 7.904 1.00 42.69 90 CYS A N 1
ATOM 724 C CA . CYS A 1 90 ? -16.596 12.633 6.614 1.00 42.69 90 CYS A CA 1
ATOM 725 C C . CYS A 1 90 ? -17.977 13.059 6.084 1.00 42.69 90 CYS A C 1
ATOM 727 O O . CYS A 1 90 ? -18.981 12.516 6.551 1.00 42.69 90 CYS A O 1
ATOM 729 N N . PRO A 1 91 ? -18.084 14.004 5.127 1.00 45.38 91 PRO A N 1
ATOM 730 C CA . PRO A 1 91 ? -19.382 14.392 4.595 1.00 45.38 91 PRO A CA 1
ATOM 731 C C . PRO A 1 91 ? -20.042 13.214 3.870 1.00 45.38 91 PRO A C 1
ATOM 733 O O . PRO A 1 91 ? -19.471 12.643 2.940 1.00 45.38 91 PRO A O 1
ATOM 736 N N . GLY A 1 92 ? -21.260 12.873 4.295 1.00 47.38 92 GLY A N 1
ATOM 737 C CA . GLY A 1 92 ? -22.165 11.989 3.558 1.00 47.38 92 GLY A CA 1
ATOM 738 C C . GLY A 1 92 ? -22.094 10.496 3.878 1.00 47.38 92 GLY A C 1
ATOM 739 O O . GLY A 1 92 ? -22.805 9.739 3.224 1.00 47.38 92 GLY A O 1
ATOM 740 N N . VAL A 1 93 ? -21.296 10.046 4.858 1.00 50.34 93 VAL A N 1
ATOM 741 C CA . VAL A 1 93 ? -21.323 8.630 5.268 1.00 50.34 93 VAL A CA 1
ATOM 742 C C . VAL A 1 93 ? -21.166 8.457 6.778 1.00 50.34 93 VAL A C 1
ATOM 744 O O . VAL A 1 93 ? -20.127 8.775 7.351 1.00 50.34 93 VAL A O 1
ATOM 747 N N . THR A 1 94 ? -22.185 7.894 7.429 1.00 54.00 94 THR A N 1
ATOM 748 C CA . THR A 1 94 ? -22.098 7.406 8.811 1.00 54.00 94 THR A CA 1
ATOM 749 C C . THR A 1 94 ? -21.254 6.136 8.833 1.00 54.00 94 THR A C 1
ATOM 751 O O . THR A 1 94 ? -21.754 5.033 8.622 1.00 54.00 94 THR A O 1
ATOM 754 N N . CYS A 1 95 ? -19.946 6.280 9.042 1.00 57.75 95 CYS A N 1
ATOM 755 C CA . CYS A 1 95 ? -19.080 5.133 9.288 1.00 57.75 95 CYS A CA 1
ATOM 756 C C . CYS A 1 95 ? -19.469 4.484 10.628 1.00 57.75 95 CYS A C 1
ATOM 758 O O . CYS A 1 95 ? -19.371 5.127 11.670 1.00 57.75 95 CYS A O 1
ATOM 760 N N . THR A 1 96 ? -19.899 3.220 10.607 1.00 63.53 96 THR A N 1
ATOM 761 C CA . THR A 1 96 ? -20.226 2.439 11.815 1.00 63.53 96 THR A CA 1
ATOM 762 C C . THR A 1 96 ? -19.023 1.683 12.384 1.00 63.53 96 THR A C 1
ATOM 764 O O . THR A 1 96 ? -19.158 1.019 13.407 1.00 63.53 96 THR A O 1
ATOM 767 N N . CYS A 1 97 ? -17.842 1.775 11.758 1.00 66.94 97 CYS A N 1
ATOM 768 C CA . CYS A 1 97 ? -16.635 1.143 12.291 1.00 66.94 97 CYS A CA 1
ATOM 769 C C . CYS A 1 97 ? -16.260 1.743 13.646 1.00 66.94 97 CYS A C 1
ATOM 771 O O . CYS A 1 97 ? -16.055 2.951 13.782 1.00 66.94 97 CYS A O 1
ATOM 773 N N . GLU A 1 98 ? -16.062 0.862 14.619 1.00 72.00 98 GLU A N 1
ATOM 774 C CA . GLU A 1 98 ? -15.574 1.223 15.949 1.00 72.00 98 GLU A CA 1
ATOM 775 C C . GLU A 1 98 ? -14.056 1.447 15.974 1.00 72.00 98 GLU A C 1
ATOM 777 O O . GLU A 1 98 ? -13.544 2.121 16.868 1.00 72.00 98 GLU A O 1
ATOM 782 N N . ALA A 1 99 ? -13.341 0.921 14.973 1.00 75.56 99 ALA A N 1
ATOM 783 C CA . ALA A 1 99 ? -11.894 1.033 14.864 1.00 75.56 99 ALA A CA 1
ATOM 784 C C . ALA A 1 99 ? -11.450 2.491 14.653 1.00 75.56 99 ALA A C 1
ATOM 786 O O . ALA A 1 99 ? -11.850 3.150 13.688 1.00 75.56 99 ALA A O 1
ATOM 787 N N . THR A 1 100 ? -10.578 2.967 15.539 1.00 82.56 100 THR A N 1
ATOM 788 C CA . THR A 1 100 ? -9.889 4.262 15.442 1.00 82.56 100 THR A CA 1
ATOM 789 C C . THR A 1 100 ? -8.817 4.237 14.348 1.00 82.56 100 THR A C 1
ATOM 791 O O . THR A 1 100 ? -8.342 3.170 13.948 1.00 82.56 100 THR A O 1
ATOM 794 N N . GLN A 1 101 ? -8.366 5.411 13.896 1.00 83.25 101 GLN A N 1
ATOM 795 C CA . GLN A 1 101 ? -7.273 5.506 12.922 1.00 83.25 101 GLN A CA 1
ATOM 796 C C . GLN A 1 101 ? -6.006 4.773 13.396 1.00 83.25 101 GLN A C 1
ATOM 798 O O . GLN A 1 101 ? -5.403 4.032 12.623 1.00 83.25 101 GLN A O 1
ATOM 803 N N . ALA A 1 102 ? -5.628 4.922 14.669 1.00 84.69 102 ALA A N 1
ATOM 804 C CA . ALA A 1 102 ? -4.452 4.262 15.235 1.00 84.69 102 ALA A CA 1
ATOM 805 C C . ALA A 1 102 ? -4.574 2.730 15.200 1.00 84.69 102 ALA A C 1
ATOM 807 O O . ALA A 1 102 ? -3.627 2.046 14.822 1.00 84.69 102 ALA A O 1
ATOM 808 N N . GLN A 1 103 ? -5.754 2.189 15.519 1.00 86.69 103 GLN A N 1
ATOM 809 C CA . GLN A 1 103 ? -6.019 0.748 15.428 1.00 86.69 103 GLN A CA 1
ATOM 810 C C . GLN A 1 103 ? -5.947 0.249 13.983 1.00 86.69 103 GLN A C 1
ATOM 812 O O . GLN A 1 103 ? -5.390 -0.815 13.719 1.00 86.69 103 GLN A O 1
ATOM 817 N N . ILE A 1 104 ? -6.465 1.035 13.038 1.00 87.50 104 ILE A N 1
ATOM 818 C CA . ILE A 1 104 ? -6.379 0.711 11.615 1.00 87.50 104 ILE A CA 1
ATOM 819 C C . ILE A 1 104 ? -4.926 0.695 11.150 1.00 87.50 104 ILE A C 1
ATOM 821 O O . ILE A 1 104 ? -4.521 -0.256 10.488 1.00 87.50 104 ILE A O 1
ATOM 825 N N . ILE A 1 105 ? -4.132 1.702 11.517 1.00 89.06 105 ILE A N 1
ATOM 826 C CA . ILE A 1 105 ? -2.707 1.750 11.180 1.00 89.06 105 ILE A CA 1
ATOM 827 C C . ILE A 1 105 ? -1.988 0.544 11.789 1.00 89.06 105 ILE A C 1
ATOM 829 O O . ILE A 1 105 ? -1.297 -0.167 11.065 1.00 89.06 105 ILE A O 1
ATOM 833 N N . ALA A 1 106 ? -2.201 0.260 13.075 1.00 89.56 106 ALA A N 1
ATOM 834 C CA . ALA A 1 106 ? -1.560 -0.855 13.769 1.00 89.56 106 ALA A CA 1
ATOM 835 C C . ALA A 1 106 ? -1.892 -2.222 13.147 1.00 89.56 106 ALA A C 1
ATOM 837 O O . ALA A 1 106 ? -1.020 -3.078 13.071 1.00 89.56 106 ALA A O 1
ATOM 838 N N . LYS A 1 107 ? -3.123 -2.424 12.660 1.00 91.56 107 LYS A N 1
ATOM 839 C CA . LYS A 1 107 ? -3.553 -3.672 12.008 1.00 91.56 107 LYS A CA 1
ATOM 840 C C . LYS A 1 107 ? -3.094 -3.746 10.547 1.00 91.56 107 LYS A C 1
ATOM 842 O O . LYS A 1 107 ? -2.416 -4.690 10.148 1.00 91.56 107 LYS A O 1
ATOM 847 N N . GLN A 1 108 ? -3.451 -2.744 9.744 1.00 93.75 108 GLN A N 1
ATOM 848 C CA . GLN A 1 108 ? -3.359 -2.791 8.279 1.00 93.75 108 GLN A CA 1
ATOM 849 C C . GLN A 1 108 ? -1.973 -2.449 7.724 1.00 93.75 108 GLN A C 1
ATOM 851 O O . GLN A 1 108 ? -1.698 -2.746 6.564 1.00 93.75 108 GLN A O 1
ATOM 856 N N . SER A 1 109 ? -1.091 -1.838 8.521 1.00 91.06 109 SER A N 1
ATOM 857 C CA . SER A 1 109 ? 0.298 -1.599 8.101 1.00 91.06 109 SER A CA 1
ATOM 858 C C . SER A 1 109 ? 1.174 -2.855 8.158 1.00 91.06 109 SER A C 1
ATOM 860 O O . SER A 1 109 ? 2.288 -2.837 7.628 1.00 91.06 109 SER A O 1
ATOM 862 N N . THR A 1 110 ? 0.693 -3.938 8.779 1.00 93.94 110 THR A N 1
ATOM 863 C CA . THR A 1 110 ? 1.469 -5.164 8.997 1.00 93.94 110 THR A CA 1
ATOM 864 C C . THR A 1 110 ? 1.596 -6.003 7.728 1.00 93.94 110 THR A C 1
ATOM 866 O O . THR A 1 110 ? 0.684 -6.074 6.904 1.00 93.94 110 THR A O 1
ATOM 869 N N . THR A 1 111 ? 2.739 -6.678 7.579 1.00 93.56 111 THR A N 1
ATOM 870 C CA . THR A 1 111 ? 2.981 -7.620 6.474 1.00 93.56 111 THR A CA 1
ATOM 871 C C . THR A 1 111 ? 1.958 -8.756 6.497 1.00 93.56 111 THR A C 1
ATOM 873 O O . THR A 1 111 ? 1.386 -9.062 5.455 1.00 93.56 111 THR A O 1
ATOM 876 N N . ALA A 1 112 ? 1.669 -9.305 7.682 1.00 94.75 112 ALA A N 1
ATOM 877 C CA . ALA A 1 112 ? 0.676 -10.355 7.894 1.00 94.75 112 ALA A CA 1
ATOM 878 C C . ALA A 1 112 ? -0.702 -9.983 7.330 1.00 94.75 112 ALA A C 1
ATOM 880 O O . ALA A 1 112 ? -1.264 -10.724 6.527 1.00 94.75 112 ALA A O 1
ATOM 881 N N . TRP A 1 113 ? -1.216 -8.798 7.677 1.00 94.88 113 TRP A N 1
ATOM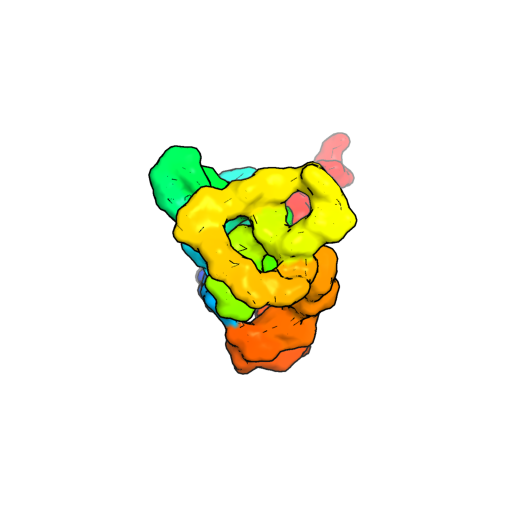 882 C CA . TRP A 1 113 ? -2.521 -8.353 7.188 1.00 94.88 113 TRP A CA 1
ATOM 883 C C . TRP A 1 113 ? -2.531 -8.159 5.668 1.00 94.88 113 TRP A C 1
ATOM 885 O O . TRP A 1 113 ? -3.461 -8.577 4.983 1.00 94.88 113 TRP A O 1
ATOM 895 N N . ILE A 1 114 ? -1.483 -7.552 5.105 1.00 95.31 114 ILE A N 1
ATOM 896 C CA . ILE A 1 114 ? -1.390 -7.345 3.653 1.00 95.31 114 ILE A CA 1
ATOM 897 C C . ILE A 1 114 ? -1.298 -8.698 2.920 1.00 95.31 114 ILE A C 1
ATOM 899 O O . ILE A 1 114 ? -1.934 -8.868 1.878 1.00 95.31 114 ILE A O 1
ATOM 903 N N . ALA A 1 115 ? -0.550 -9.660 3.465 1.00 95.25 115 ALA A N 1
ATOM 904 C CA . ALA A 1 115 ? -0.404 -11.011 2.927 1.00 95.25 115 ALA A CA 1
ATOM 905 C C . ALA A 1 115 ? -1.735 -11.774 2.930 1.00 95.25 115 ALA A C 1
ATOM 907 O O . ALA A 1 115 ? -2.138 -12.293 1.887 1.00 95.25 115 ALA A O 1
ATOM 908 N N . GLU A 1 116 ? -2.465 -11.735 4.049 1.00 95.44 116 GLU A N 1
ATOM 909 C CA . GLU A 1 116 ? -3.814 -12.297 4.175 1.00 95.44 116 GLU A CA 1
ATOM 910 C C . GLU A 1 116 ? -4.746 -11.730 3.096 1.00 95.44 116 GLU A C 1
ATOM 912 O O . GLU A 1 116 ? -5.375 -12.473 2.342 1.00 95.44 116 GLU A O 1
ATOM 917 N N . ARG A 1 117 ? -4.780 -10.399 2.947 1.00 93.00 117 ARG A N 1
ATOM 918 C CA . ARG A 1 117 ? -5.615 -9.724 1.941 1.00 93.00 117 ARG A CA 1
ATOM 919 C C . ARG A 1 117 ? -5.228 -10.072 0.509 1.00 93.00 117 ARG A C 1
ATOM 921 O O . ARG A 1 117 ? -6.091 -10.057 -0.368 1.00 93.00 117 ARG A O 1
ATOM 928 N N . ALA A 1 118 ? -3.948 -10.327 0.261 1.00 93.12 118 ALA A N 1
ATOM 929 C CA . ALA A 1 118 ? -3.432 -10.700 -1.049 1.00 93.12 118 ALA A CA 1
ATOM 930 C C . ALA A 1 118 ? -3.577 -12.200 -1.357 1.00 93.12 118 ALA A C 1
ATOM 932 O O . ALA A 1 118 ? -3.313 -12.587 -2.495 1.00 93.12 118 ALA A O 1
ATOM 933 N N . GLY A 1 119 ? -3.982 -13.030 -0.386 1.00 94.62 119 GLY A N 1
ATOM 934 C CA . GLY A 1 119 ? -4.008 -14.488 -0.528 1.00 94.62 119 GLY A CA 1
ATOM 935 C C . GLY A 1 119 ? -2.609 -15.083 -0.719 1.00 94.62 119 GLY A C 1
ATOM 936 O O . GLY A 1 119 ? -2.438 -16.014 -1.500 1.00 94.62 119 GLY A O 1
ATOM 937 N N . MET A 1 120 ? -1.599 -14.496 -0.072 1.00 94.50 120 MET A N 1
ATOM 938 C CA . MET A 1 120 ? -0.186 -14.864 -0.205 1.00 94.50 120 MET A CA 1
ATOM 939 C C . MET A 1 120 ? 0.426 -15.149 1.164 1.00 94.50 120 MET A C 1
ATOM 941 O O . MET A 1 120 ? -0.085 -14.704 2.189 1.00 94.50 120 MET A O 1
ATOM 945 N N . THR A 1 121 ? 1.567 -15.835 1.188 1.00 94.56 121 THR A N 1
ATOM 946 C CA . THR A 1 121 ? 2.379 -15.919 2.407 1.00 94.56 121 THR A CA 1
ATOM 947 C C . THR A 1 121 ? 3.195 -14.639 2.610 1.00 94.56 121 THR A C 1
ATOM 949 O O . THR A 1 121 ? 3.551 -13.951 1.649 1.00 94.56 121 THR A O 1
ATOM 952 N N . GLU A 1 122 ? 3.567 -14.324 3.856 1.00 91.06 122 GLU A N 1
ATOM 953 C CA . GLU A 1 122 ? 4.426 -13.162 4.148 1.00 91.06 122 GLU A CA 1
ATOM 954 C C . GLU A 1 122 ? 5.766 -13.218 3.399 1.00 91.06 122 GLU A C 1
ATOM 956 O O . GLU A 1 122 ? 6.267 -12.195 2.934 1.00 91.06 122 GLU A O 1
ATOM 961 N N . ARG A 1 123 ? 6.309 -14.428 3.208 1.00 89.00 123 ARG A N 1
ATOM 962 C CA . ARG A 1 123 ? 7.557 -14.664 2.464 1.00 89.00 123 ARG A CA 1
ATOM 963 C C . ARG A 1 123 ? 7.442 -14.295 0.984 1.00 89.00 123 ARG A C 1
ATOM 965 O O . ARG A 1 123 ? 8.429 -13.907 0.365 1.00 89.00 123 ARG A O 1
ATOM 972 N N . GLU A 1 124 ? 6.258 -14.435 0.400 1.00 89.06 124 GLU A N 1
ATOM 973 C CA . GLU A 1 124 ? 6.009 -14.212 -1.028 1.00 89.06 124 GLU A CA 1
ATOM 974 C C . GLU A 1 124 ? 5.476 -12.815 -1.339 1.00 89.06 124 GLU A C 1
ATOM 976 O O . GLU A 1 124 ? 5.448 -12.416 -2.509 1.00 89.06 124 GLU A O 1
ATOM 981 N N . LEU A 1 125 ? 5.033 -12.078 -0.317 1.00 89.88 125 LEU A N 1
ATOM 982 C CA . LEU A 1 125 ? 4.313 -10.823 -0.482 1.00 89.88 125 LEU A CA 1
ATOM 983 C C . LEU A 1 125 ? 5.121 -9.805 -1.296 1.00 89.88 125 LEU A C 1
ATOM 985 O O . LEU A 1 125 ? 4.651 -9.337 -2.333 1.00 89.88 125 LEU A O 1
ATOM 989 N N . PHE A 1 126 ? 6.356 -9.530 -0.874 1.00 89.44 126 PHE A N 1
ATOM 990 C CA . PHE A 1 126 ? 7.260 -8.579 -1.534 1.00 89.44 126 PHE A CA 1
ATOM 991 C C . PHE A 1 126 ? 8.419 -9.254 -2.278 1.00 89.44 126 PHE A C 1
ATOM 993 O O . PHE A 1 126 ? 9.338 -8.590 -2.753 1.00 89.44 126 PHE A O 1
ATOM 1000 N N . ARG A 1 127 ? 8.380 -10.581 -2.451 1.00 87.94 127 ARG A N 1
ATOM 1001 C CA . ARG A 1 127 ? 9.387 -11.281 -3.254 1.00 87.94 127 ARG A CA 1
ATOM 1002 C C . ARG A 1 127 ? 9.329 -10.786 -4.704 1.00 87.94 127 ARG A C 1
ATOM 1004 O O . ARG A 1 127 ? 8.281 -10.852 -5.342 1.00 87.94 127 ARG A O 1
ATOM 1011 N N . GLY A 1 128 ? 10.465 -10.313 -5.218 1.00 80.62 128 GLY A N 1
ATOM 1012 C CA . GLY A 1 128 ? 10.578 -9.770 -6.578 1.00 80.62 128 GLY A CA 1
ATOM 1013 C C . GLY A 1 128 ? 10.113 -8.317 -6.732 1.00 80.62 128 GLY A C 1
ATOM 1014 O O . GLY A 1 128 ? 10.139 -7.799 -7.843 1.00 80.62 128 GLY A O 1
ATOM 1015 N N . VAL A 1 129 ? 9.720 -7.657 -5.639 1.00 81.56 129 VAL A N 1
ATOM 1016 C CA . VAL A 1 129 ? 9.421 -6.223 -5.591 1.00 81.56 129 VAL A CA 1
ATOM 1017 C C . VAL A 1 129 ? 10.697 -5.501 -5.158 1.00 81.56 129 VAL A C 1
ATOM 1019 O O . VAL A 1 129 ? 11.211 -5.782 -4.077 1.00 81.56 129 VAL A O 1
ATOM 1022 N N . ARG A 1 130 ? 11.264 -4.631 -6.002 1.00 69.94 130 ARG A N 1
ATOM 1023 C CA . ARG A 1 130 ? 12.534 -3.955 -5.703 1.00 69.94 130 ARG A CA 1
ATOM 1024 C C . ARG A 1 130 ? 12.257 -2.555 -5.161 1.00 69.94 130 ARG A C 1
ATOM 1026 O O . ARG A 1 130 ? 11.345 -1.859 -5.599 1.00 69.94 130 ARG A O 1
ATOM 1033 N N . GLY A 1 131 ? 13.055 -2.136 -4.182 1.00 62.44 131 GLY A N 1
ATOM 1034 C CA . GLY A 1 131 ? 13.097 -0.740 -3.751 1.00 62.44 131 GLY A CA 1
ATOM 1035 C C . GLY A 1 131 ? 13.532 0.190 -4.894 1.00 62.44 131 GLY A C 1
ATOM 1036 O O . GLY A 1 131 ? 13.811 -0.283 -6.000 1.00 62.44 131 GLY A O 1
ATOM 1037 N N . PRO A 1 132 ? 13.585 1.511 -4.661 1.00 54.88 132 PRO A N 1
ATOM 1038 C CA . PRO A 1 132 ? 14.164 2.418 -5.644 1.00 54.88 132 PRO A CA 1
ATOM 1039 C C . PRO A 1 132 ? 15.551 1.901 -6.046 1.00 54.88 132 PRO A C 1
ATOM 1041 O O . PRO A 1 132 ? 16.341 1.504 -5.186 1.00 54.88 132 PRO A O 1
ATOM 1044 N N . GLU A 1 133 ? 15.833 1.870 -7.350 1.00 54.66 133 GLU A N 1
ATOM 1045 C CA . GLU A 1 133 ? 17.214 1.748 -7.804 1.00 54.66 133 GLU A CA 1
ATOM 1046 C C . GLU A 1 133 ? 17.895 3.016 -7.310 1.00 54.66 133 GLU A C 1
ATOM 1048 O O . GLU A 1 133 ? 17.591 4.111 -7.783 1.00 54.66 133 GLU A O 1
ATOM 1053 N N . VAL A 1 134 ? 18.725 2.886 -6.276 1.00 48.09 134 VAL A N 1
ATOM 1054 C CA . VAL A 1 134 ? 19.598 3.977 -5.873 1.00 48.09 134 VAL A CA 1
ATOM 1055 C C . VAL A 1 134 ? 20.474 4.220 -7.090 1.00 48.09 134 VAL A C 1
ATOM 1057 O O . VAL A 1 134 ? 21.341 3.406 -7.402 1.00 48.09 134 VAL A O 1
ATOM 1060 N N . GLN A 1 135 ? 20.195 5.297 -7.820 1.00 43.38 135 GLN A N 1
ATOM 1061 C CA . GLN A 1 135 ? 21.168 5.863 -8.732 1.00 43.38 135 GLN A CA 1
ATOM 1062 C C . GLN A 1 135 ? 22.313 6.318 -7.833 1.00 43.38 135 GLN A C 1
ATOM 1064 O O . GLN A 1 135 ? 22.282 7.397 -7.250 1.00 43.38 135 GLN A O 1
ATOM 1069 N N . THR A 1 136 ? 23.282 5.433 -7.616 1.00 40.22 136 THR A N 1
ATOM 1070 C CA . THR A 1 136 ? 24.631 5.818 -7.220 1.00 40.22 136 THR A CA 1
ATOM 1071 C C . THR A 1 136 ? 25.209 6.623 -8.377 1.00 40.22 136 THR A C 1
ATOM 1073 O O . THR A 1 136 ? 25.985 6.101 -9.174 1.00 40.22 136 THR A O 1
ATOM 1076 N N . GLU A 1 137 ? 24.754 7.864 -8.519 1.00 42.31 137 GLU A N 1
ATOM 1077 C CA . GLU A 1 137 ? 25.474 8.891 -9.253 1.00 42.31 137 GLU A CA 1
ATOM 1078 C C . GLU A 1 137 ? 26.516 9.478 -8.287 1.00 42.31 137 GLU A C 1
ATOM 1080 O O . GLU A 1 137 ? 26.204 9.881 -7.167 1.00 42.31 137 GLU A O 1
ATOM 1085 N N . ASP A 1 138 ? 27.767 9.415 -8.742 1.00 44.78 138 ASP A N 1
ATOM 1086 C CA . ASP A 1 138 ? 28.957 10.120 -8.262 1.00 44.78 138 ASP A CA 1
ATOM 1087 C C . ASP A 1 138 ? 29.628 9.682 -6.950 1.00 44.78 138 ASP A C 1
ATOM 1089 O O . ASP A 1 138 ? 29.646 10.375 -5.937 1.00 44.78 138 ASP A O 1
ATOM 1093 N N . ALA A 1 139 ? 30.363 8.566 -7.040 1.00 40.34 139 ALA A N 1
ATOM 1094 C CA . ALA A 1 139 ? 31.588 8.355 -6.255 1.00 40.34 139 ALA A CA 1
ATOM 1095 C C . ALA A 1 139 ? 32.877 8.558 -7.085 1.00 40.34 139 ALA A C 1
ATOM 1097 O O . ALA A 1 139 ? 33.947 8.114 -6.666 1.00 40.34 139 ALA A O 1
ATOM 1098 N N . ARG A 1 140 ? 32.798 9.179 -8.274 1.00 42.88 140 ARG A N 1
ATOM 1099 C CA . ARG A 1 140 ? 33.965 9.510 -9.111 1.00 42.88 140 ARG A CA 1
ATOM 1100 C C . ARG A 1 140 ? 33.719 10.739 -9.996 1.00 42.88 140 ARG A C 1
ATOM 1102 O O . ARG A 1 140 ? 33.330 10.577 -11.149 1.00 42.88 140 ARG A O 1
ATOM 1109 N N . ALA A 1 141 ? 34.036 11.920 -9.477 1.00 37.78 141 ALA A N 1
ATOM 1110 C CA . ALA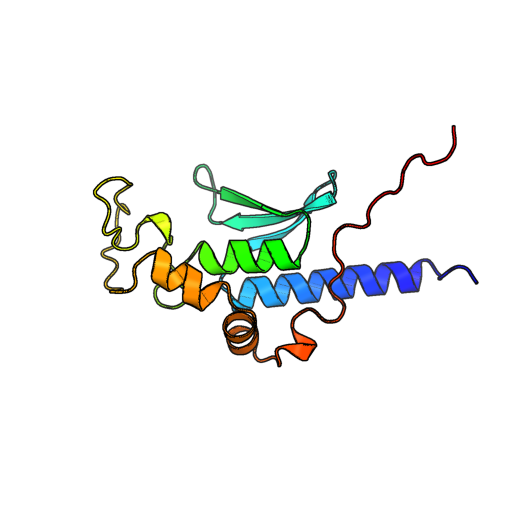 A 1 141 ? 34.582 13.045 -10.239 1.00 37.78 141 ALA A CA 1
ATOM 1111 C C . ALA A 1 141 ? 35.401 13.925 -9.290 1.00 37.78 141 ALA A C 1
ATOM 1113 O O . ALA A 1 141 ? 34.847 14.311 -8.237 1.00 37.78 141 ALA A O 1
#

Secondary structure (DSSP, 8-state):
-PPPHHHHHHHHHHHHHHHHHHHHHTT--EEEEE-TTS-EEEEESSGGG-EEEEESSHHHHHHHHHHHB-TTT--BGGGS--SSS-S---TT--------HHHHHHHHTSHHHHHHHHTS-HHHHSTT----------S--

Organism: Corallococcus coralloides (strain ATCC 25202 / DSM 2259 / NBRC 100086 / M2) (NCBI:txid1144275)

Sequence (141 aa):
MAESIWHQLDRMVAEYLKVKTLLRAVRGGRFRGRKPNGKWWVRFGSGRMAVDLLADSPEELVRRAAVYRCGECGHKTQGHRLKAKDEVFCPGVTCTCEATQAQIIAKQSTTAWIAERAGMTERELFRGVRGPEVQTEDARA

Foldseek 3Di:
DDDDPVVVVVLLVVLLVLLQLLCVLLVLAAWDQADPVQWGWHWDDDDPPIDIDTDQFSLVSSLVSSLQAQSPPRHGLQQFPDPDPDDDDPPPDDDPDPDHSVNSSVQRSDLVNSCVSSVHDSVPNCVSGDGRPPPPDDPDD

pLDDT: mean 79.6, std 17.91, range [37.12, 95.62]

Radius of gyration: 17.61 Å; chains: 1; bounding box: 57×34×43 Å